Protein AF-A0A951Q5E8-F1 (afdb_monomer_lite)

Radius of gyration: 23.89 Å; chains: 1; bounding box: 73×40×44 Å

Sequence (74 aa):
MLNQNQLRRLEASSRWLREIQDSAQFKQLEYYPDVTLGDAMQAVGELLQEHDYCNDKPFLRNATRSQKLSDSGV

Organism: NCBI:txid287848

Foldseek 3Di:
DDDPVRLVVLVVVLVVLVVLVPDPVNVPPPDDDPADSVNVNVVSVVVNVVVVVVVPDPPPPDDDDPDDDDDDDD

Secondary structure (DSSP, 8-state):
---HHHHHHHHHHHHHHHHHHH-HHHHT-----SS-HHHHHHHHHHHHHHHHHHHS------------------

Structure (mmCIF, N/CA/C/O backbone):
data_AF-A0A951Q5E8-F1
#
_entry.id   AF-A0A951Q5E8-F1
#
loop_
_atom_site.group_PDB
_atom_site.id
_atom_site.type_symbol
_atom_site.label_atom_id
_atom_site.label_alt_id
_atom_site.label_comp_id
_atom_site.label_asym_id
_atom_site.label_entity_id
_atom_site.label_seq_id
_atom_site.pdbx_PDB_ins_code
_atom_site.Cartn_x
_atom_site.Cartn_y
_atom_site.Cartn_z
_atom_site.occupancy
_atom_site.B_iso_or_equiv
_atom_site.auth_seq_id
_atom_site.auth_comp_id
_atom_site.auth_asym_id
_atom_site.auth_atom_id
_atom_site.pdbx_PDB_model_num
ATOM 1 N N . MET A 1 1 ? 6.376 -0.375 -19.563 1.00 75.81 1 MET A N 1
ATOM 2 C CA . MET A 1 1 ? 7.413 0.090 -18.621 1.00 75.81 1 MET A CA 1
ATOM 3 C C . MET A 1 1 ? 6.909 1.372 -17.974 1.00 75.81 1 MET A C 1
ATOM 5 O O . MET A 1 1 ? 6.506 2.273 -18.705 1.00 75.81 1 MET A O 1
ATOM 9 N N . LEU A 1 2 ? 6.816 1.414 -16.645 1.00 82.19 2 LEU A N 1
ATOM 10 C CA . LEU A 1 2 ? 6.375 2.607 -15.912 1.00 82.19 2 LEU A CA 1
ATOM 11 C C . LEU A 1 2 ? 7.441 3.705 -16.017 1.00 82.19 2 LEU A C 1
ATOM 13 O O . LEU A 1 2 ? 8.633 3.414 -16.050 1.00 82.19 2 LEU A O 1
ATOM 17 N N . ASN A 1 3 ? 7.031 4.971 -16.069 1.00 89.88 3 ASN A N 1
ATOM 18 C CA . ASN A 1 3 ? 7.975 6.082 -15.968 1.00 89.88 3 ASN A CA 1
ATOM 19 C C . ASN A 1 3 ? 8.358 6.352 -14.500 1.00 89.88 3 ASN A C 1
ATOM 21 O O . ASN A 1 3 ? 7.656 5.949 -13.574 1.00 89.88 3 ASN A O 1
ATOM 25 N N . GLN A 1 4 ? 9.443 7.098 -14.274 1.00 88.31 4 GLN A N 1
ATOM 26 C CA . GLN A 1 4 ? 9.945 7.383 -12.921 1.00 88.31 4 GLN A CA 1
ATOM 27 C C . GLN A 1 4 ? 8.914 8.057 -12.005 1.00 88.31 4 GLN A C 1
ATOM 29 O O . GLN A 1 4 ? 8.905 7.830 -10.797 1.00 88.31 4 GLN A O 1
ATOM 34 N N . ASN A 1 5 ? 8.033 8.901 -12.547 1.00 94.12 5 ASN A N 1
ATOM 35 C CA . ASN A 1 5 ? 6.985 9.524 -11.745 1.00 94.12 5 ASN A CA 1
ATOM 36 C C . ASN A 1 5 ? 5.930 8.499 -11.306 1.00 94.12 5 ASN A C 1
ATOM 38 O O . ASN A 1 5 ? 5.497 8.509 -10.157 1.00 94.12 5 ASN A O 1
ATOM 42 N N . GLN A 1 6 ? 5.540 7.595 -12.205 1.00 93.25 6 GLN A N 1
ATOM 43 C CA . GLN A 1 6 ? 4.627 6.495 -11.90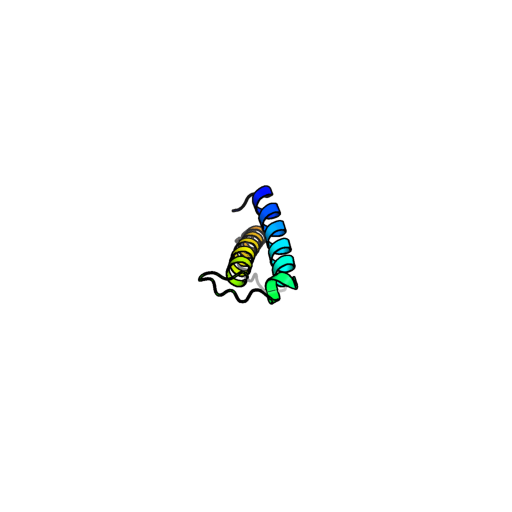0 1.00 93.25 6 GLN A CA 1
ATOM 44 C C . GLN A 1 6 ? 5.238 5.542 -10.871 1.00 93.25 6 GLN A C 1
ATOM 46 O O . GLN A 1 6 ? 4.550 5.190 -9.917 1.00 93.25 6 GLN A O 1
ATOM 51 N N . LEU A 1 7 ? 6.526 5.210 -11.002 1.00 93.56 7 LEU A N 1
ATOM 52 C CA . LEU A 1 7 ? 7.233 4.360 -10.045 1.00 93.56 7 LEU A CA 1
ATOM 53 C C . LEU A 1 7 ? 7.259 4.983 -8.643 1.00 93.56 7 LEU A C 1
ATOM 55 O O . LEU A 1 7 ? 6.825 4.349 -7.688 1.00 93.56 7 LEU A O 1
ATOM 59 N N . ARG A 1 8 ? 7.638 6.264 -8.523 1.00 93.75 8 ARG A N 1
ATOM 60 C CA . ARG A 1 8 ? 7.628 6.976 -7.230 1.00 93.75 8 ARG A CA 1
ATOM 61 C C . ARG A 1 8 ? 6.248 6.995 -6.577 1.00 93.75 8 ARG A C 1
ATOM 63 O O . ARG A 1 8 ? 6.127 6.852 -5.364 1.00 93.75 8 ARG A O 1
ATOM 70 N N . ARG A 1 9 ? 5.189 7.174 -7.373 1.00 95.69 9 ARG A N 1
ATOM 71 C CA . ARG A 1 9 ? 3.807 7.123 -6.869 1.00 95.69 9 ARG A CA 1
ATOM 72 C C . ARG A 1 9 ? 3.427 5.722 -6.400 1.00 95.69 9 ARG A C 1
ATOM 74 O O . ARG A 1 9 ? 2.717 5.597 -5.406 1.00 95.69 9 ARG A O 1
ATOM 81 N N . LEU A 1 10 ? 3.894 4.691 -7.094 1.00 95.06 10 LEU A N 1
ATOM 82 C CA . LEU A 1 10 ? 3.636 3.298 -6.753 1.00 95.06 10 LEU A CA 1
ATOM 83 C C . LEU A 1 10 ? 4.367 2.890 -5.463 1.00 95.06 10 LEU A C 1
ATOM 85 O O . LEU A 1 10 ? 3.758 2.297 -4.577 1.00 95.06 10 LEU A O 1
ATOM 89 N N . GLU A 1 11 ? 5.620 3.312 -5.293 1.00 93.75 11 GLU A N 1
ATOM 90 C CA . GLU A 1 11 ? 6.381 3.152 -4.047 1.00 93.75 11 GLU A CA 1
ATOM 91 C C . GLU A 1 11 ? 5.712 3.872 -2.868 1.00 93.75 11 GLU A C 1
ATOM 93 O O . GLU A 1 11 ? 5.566 3.295 -1.789 1.00 93.75 11 GLU A O 1
ATOM 98 N N . ALA A 1 12 ? 5.265 5.118 -3.071 1.00 96.19 12 ALA A N 1
ATOM 99 C CA . ALA A 1 12 ? 4.526 5.866 -2.055 1.00 96.19 12 ALA A CA 1
ATOM 100 C C . ALA A 1 12 ? 3.212 5.164 -1.681 1.00 96.19 12 ALA A C 1
ATOM 102 O O . ALA A 1 12 ? 2.902 5.029 -0.499 1.00 96.19 12 ALA A O 1
ATOM 103 N N . SER A 1 13 ? 2.487 4.644 -2.676 1.00 95.50 13 SER A N 1
ATOM 104 C CA . SER A 1 13 ? 1.257 3.876 -2.455 1.00 95.50 13 SER A CA 1
ATOM 105 C C . SER A 1 13 ? 1.535 2.607 -1.648 1.00 95.50 13 SER A C 1
ATOM 107 O O . SER A 1 13 ? 0.829 2.332 -0.687 1.00 95.50 13 SER A O 1
ATOM 109 N N . SER A 1 14 ? 2.606 1.875 -1.970 1.00 94.62 14 SER A N 1
ATOM 110 C CA . SER A 1 14 ? 3.025 0.681 -1.223 1.00 94.62 14 SER A CA 1
ATOM 111 C C . SER A 1 14 ? 3.289 0.984 0.257 1.00 94.62 14 SER A C 1
ATOM 113 O O . SER A 1 14 ? 2.864 0.226 1.129 1.00 94.62 14 SER A O 1
ATOM 115 N N . ARG A 1 15 ? 3.937 2.119 0.560 1.00 95.69 15 ARG A N 1
ATOM 116 C CA . ARG A 1 15 ? 4.175 2.560 1.946 1.00 95.69 15 ARG A CA 1
ATOM 117 C C . ARG A 1 15 ? 2.871 2.883 2.671 1.00 95.69 15 ARG A C 1
ATOM 119 O O . ARG A 1 15 ? 2.640 2.344 3.748 1.00 95.69 15 ARG A O 1
ATOM 126 N N . TRP A 1 16 ? 1.997 3.680 2.058 1.00 97.31 16 TRP A N 1
ATOM 127 C CA . TRP A 1 16 ? 0.711 4.042 2.662 1.00 97.31 16 TRP A CA 1
ATOM 128 C C . TRP A 1 16 ? -0.192 2.834 2.906 1.00 97.31 16 TRP A C 1
ATOM 130 O O . TRP A 1 16 ? -0.839 2.760 3.944 1.00 97.31 16 TRP A O 1
ATOM 140 N N . LEU A 1 17 ? -0.218 1.859 1.993 1.00 95.75 17 LEU A N 1
ATOM 141 C CA . LEU A 1 17 ? -1.010 0.641 2.182 1.00 95.75 17 LEU A CA 1
ATOM 142 C C . LEU A 1 17 ? -0.556 -0.149 3.419 1.00 95.75 17 LEU A C 1
ATOM 144 O O . LEU A 1 17 ? -1.400 -0.632 4.170 1.00 95.75 17 LEU A O 1
ATOM 148 N N . ARG A 1 18 ? 0.758 -0.226 3.673 1.00 94.00 18 ARG A N 1
ATOM 149 C CA . ARG A 1 18 ? 1.304 -0.862 4.886 1.00 94.00 18 ARG A CA 1
ATOM 150 C C . ARG A 1 18 ? 0.937 -0.084 6.148 1.00 94.00 18 ARG A C 1
ATOM 152 O O . ARG A 1 18 ? 0.487 -0.679 7.117 1.00 94.00 18 ARG A O 1
ATOM 159 N N . GLU A 1 19 ? 1.051 1.243 6.115 1.00 96.00 19 GLU A N 1
ATOM 160 C CA . GLU A 1 19 ? 0.648 2.100 7.239 1.00 96.00 19 GLU A CA 1
ATOM 161 C C . GLU A 1 19 ? -0.840 1.927 7.586 1.00 96.00 19 GLU A C 1
ATOM 163 O O . GLU A 1 19 ? -1.200 1.826 8.760 1.00 96.00 19 GLU A O 1
ATOM 168 N N . ILE A 1 20 ? -1.707 1.837 6.571 1.00 94.06 20 ILE A N 1
ATOM 169 C CA . ILE A 1 20 ? -3.140 1.580 6.761 1.00 94.06 20 ILE A CA 1
ATOM 170 C C . ILE A 1 20 ? -3.355 0.185 7.352 1.00 94.06 20 ILE A C 1
ATOM 172 O O . ILE A 1 20 ? -4.093 0.065 8.329 1.00 94.06 20 ILE A O 1
ATOM 176 N N . GLN A 1 21 ? -2.700 -0.847 6.811 1.00 92.12 21 GLN A N 1
ATOM 177 C CA . GLN A 1 21 ? -2.807 -2.224 7.306 1.00 92.12 21 GLN A CA 1
ATOM 178 C C . GLN A 1 21 ? -2.414 -2.332 8.788 1.00 92.12 21 GLN A C 1
ATOM 180 O O . GLN A 1 21 ? -3.067 -3.040 9.561 1.00 92.12 21 GLN A O 1
ATOM 185 N N . ASP A 1 22 ? -1.368 -1.614 9.194 1.00 92.00 22 ASP A N 1
ATOM 186 C CA . ASP A 1 22 ? -0.869 -1.636 10.565 1.00 92.00 22 ASP A CA 1
ATOM 187 C C . ASP A 1 22 ? -1.715 -0.801 11.535 1.00 92.00 22 ASP A C 1
ATOM 189 O O . ASP A 1 22 ? -1.657 -1.039 12.752 1.00 92.00 22 ASP A O 1
ATOM 193 N N . SER A 1 23 ? -2.537 0.119 11.019 1.00 94.50 23 SER A N 1
ATOM 194 C CA . SER A 1 23 ? -3.360 1.021 11.823 1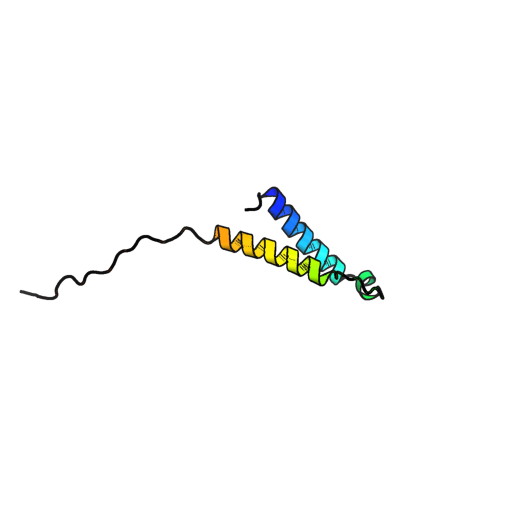.00 94.50 23 SER A CA 1
ATOM 195 C C . SER A 1 23 ? -4.389 0.278 12.686 1.00 94.50 23 SER A C 1
ATOM 197 O O . SER A 1 23 ? -5.033 -0.691 12.272 1.00 94.50 23 SER A O 1
ATOM 199 N N . ALA A 1 24 ? -4.572 0.757 13.918 1.00 92.38 24 ALA A N 1
ATOM 200 C CA . ALA A 1 24 ? -5.546 0.187 14.847 1.00 92.38 24 ALA A CA 1
ATOM 201 C C . ALA A 1 24 ? -6.985 0.346 14.332 1.00 92.38 24 ALA A C 1
ATOM 203 O O . ALA A 1 24 ? -7.808 -0.545 14.517 1.00 92.38 24 ALA A O 1
ATOM 204 N N . GLN A 1 25 ? -7.264 1.457 13.647 1.00 92.31 25 GLN A N 1
ATOM 205 C CA . GLN A 1 25 ? -8.562 1.755 13.052 1.00 92.31 25 GLN A CA 1
ATOM 206 C C . GLN A 1 25 ? -8.915 0.735 11.971 1.00 92.31 25 GLN A C 1
ATOM 208 O O . GLN A 1 25 ? -10.040 0.246 11.945 1.00 92.31 25 GLN A O 1
ATOM 213 N N . PHE A 1 26 ? -7.954 0.371 11.116 1.00 89.94 26 PHE A N 1
ATOM 214 C CA . PHE A 1 26 ? -8.197 -0.619 10.072 1.00 89.94 26 PHE A CA 1
ATOM 215 C C . PHE A 1 26 ? -8.433 -2.019 10.649 1.00 89.94 26 PHE A C 1
ATOM 217 O O . PHE A 1 26 ? -9.325 -2.725 10.198 1.00 89.94 26 PHE A O 1
ATOM 224 N N . LYS A 1 27 ? -7.707 -2.401 11.707 1.00 87.12 27 LYS A N 1
ATOM 225 C CA . LYS A 1 27 ? -7.887 -3.697 12.394 1.00 87.12 27 LYS A CA 1
ATOM 226 C C . LYS A 1 27 ? -9.241 -3.849 13.092 1.00 87.12 27 LYS A C 1
ATOM 228 O O . LYS A 1 27 ? -9.662 -4.970 13.354 1.00 87.12 27 LYS A O 1
ATOM 233 N N . GLN A 1 28 ? -9.892 -2.737 13.422 1.00 91.31 28 GLN A N 1
ATOM 234 C CA . GLN A 1 28 ? -11.212 -2.705 14.055 1.00 91.31 28 GLN A CA 1
ATOM 235 C C . GLN A 1 28 ? -12.359 -2.628 13.040 1.00 91.31 28 GLN A C 1
ATOM 237 O O . GLN A 1 28 ? -13.518 -2.716 13.439 1.00 91.31 28 GLN A O 1
ATOM 242 N N . LEU A 1 29 ? -12.064 -2.449 11.746 1.00 87.12 29 LEU A N 1
ATOM 243 C CA . LEU A 1 29 ? -13.087 -2.477 10.708 1.00 87.12 29 LEU A CA 1
ATOM 244 C C . LEU A 1 29 ? -13.614 -3.902 10.562 1.00 87.12 29 LEU A C 1
ATOM 246 O O . LEU A 1 29 ? -12.961 -4.774 9.995 1.00 87.12 29 LEU A O 1
ATOM 250 N N . GLU A 1 30 ? -14.839 -4.117 11.021 1.00 82.31 30 GLU A N 1
ATOM 251 C CA . GLU A 1 30 ? -15.613 -5.312 10.705 1.00 82.31 30 GLU A CA 1
ATOM 252 C C . GLU A 1 30 ? -16.228 -5.128 9.307 1.00 82.31 30 GLU A C 1
ATOM 254 O O . GLU A 1 30 ? -17.402 -4.804 9.135 1.00 82.31 30 GLU A O 1
ATOM 259 N N . TYR A 1 31 ? -15.368 -5.203 8.288 1.00 79.00 31 TYR A N 1
ATOM 260 C CA . TYR A 1 31 ? -15.695 -4.905 6.896 1.00 79.00 31 TYR A CA 1
ATOM 261 C C . TYR A 1 31 ? -15.205 -6.027 5.978 1.00 79.00 31 TYR A C 1
ATOM 263 O O . TYR A 1 31 ? -14.035 -6.403 6.015 1.00 79.00 31 TYR A O 1
ATOM 271 N N . TYR A 1 32 ? -16.104 -6.537 5.133 1.00 80.81 32 TYR A N 1
ATOM 272 C CA . TYR A 1 32 ? -15.857 -7.659 4.220 1.00 80.81 32 TYR A CA 1
ATOM 273 C C . TYR A 1 32 ? -16.106 -7.232 2.767 1.00 80.81 32 TYR A C 1
ATOM 275 O O . TYR A 1 32 ? -17.171 -7.516 2.218 1.00 80.81 32 TYR A O 1
ATOM 283 N N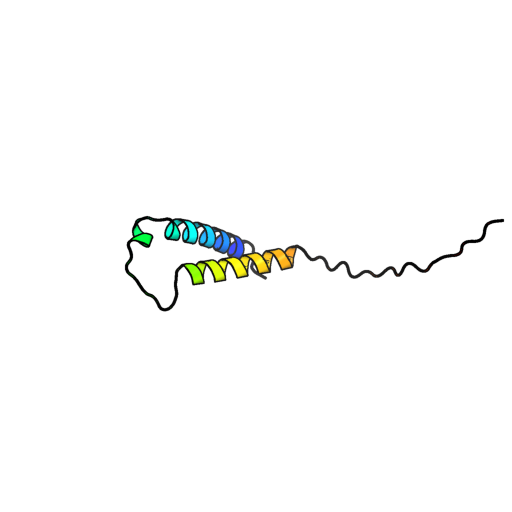 . PRO A 1 33 ? -15.174 -6.486 2.154 1.00 85.62 33 PRO A N 1
ATOM 284 C CA . PRO A 1 33 ? -15.290 -6.093 0.757 1.00 85.62 33 PRO A CA 1
ATOM 285 C C . PRO A 1 33 ? -15.001 -7.262 -0.189 1.00 85.62 33 PRO A C 1
ATOM 287 O O . PRO A 1 33 ? -14.247 -8.170 0.154 1.00 85.62 33 PRO A O 1
ATOM 290 N N . ASP A 1 34 ? -15.494 -7.163 -1.425 1.00 90.12 34 ASP A N 1
ATOM 291 C CA . ASP A 1 34 ? -15.114 -8.071 -2.520 1.00 90.12 34 ASP A CA 1
ATOM 292 C C . ASP A 1 34 ? -13.620 -7.966 -2.887 1.00 90.12 34 ASP A C 1
ATOM 294 O O . ASP A 1 34 ? -13.045 -8.897 -3.443 1.00 90.12 34 ASP A O 1
ATOM 298 N N . VAL A 1 35 ? -12.994 -6.821 -2.586 1.00 88.50 35 VAL A N 1
ATOM 299 C CA . VAL A 1 35 ? -11.564 -6.556 -2.792 1.00 88.50 35 VAL A CA 1
ATOM 300 C C . VAL A 1 35 ? -10.965 -6.029 -1.497 1.00 88.50 35 VAL A C 1
ATOM 302 O O . VAL A 1 35 ? -11.395 -5.002 -0.965 1.00 88.50 35 VAL A O 1
ATOM 305 N N . THR A 1 36 ? -9.952 -6.720 -0.993 1.00 91.31 36 THR A N 1
ATOM 306 C CA . THR A 1 36 ? -9.299 -6.410 0.276 1.00 91.31 36 THR A CA 1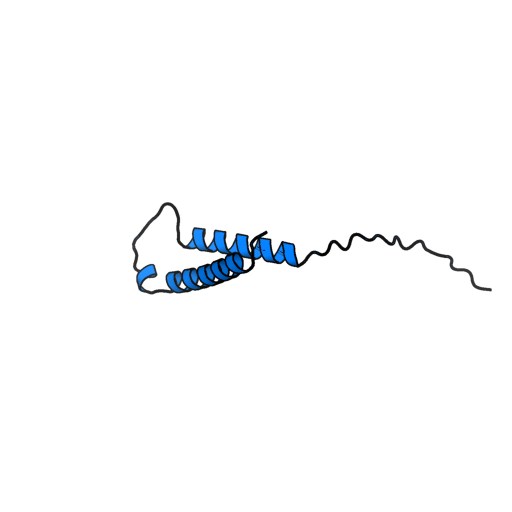
ATOM 307 C C . THR A 1 36 ? -8.122 -5.453 0.097 1.00 91.31 36 THR A C 1
ATOM 309 O O . THR A 1 36 ? -7.565 -5.277 -0.989 1.00 91.31 36 THR A O 1
ATOM 312 N N . LEU A 1 37 ? -7.677 -4.856 1.207 1.00 91.75 37 LEU A N 1
ATOM 313 C CA . LEU A 1 37 ? -6.417 -4.110 1.238 1.00 91.75 37 LEU A CA 1
ATOM 314 C C . LEU A 1 37 ? -5.222 -5.000 0.844 1.00 91.75 37 LEU A C 1
ATOM 316 O O . LEU A 1 37 ? -4.280 -4.513 0.224 1.00 91.75 37 LEU A O 1
ATOM 320 N N . GLY A 1 38 ? -5.282 -6.300 1.157 1.00 91.88 38 GLY A N 1
ATOM 321 C CA . GLY A 1 38 ? -4.266 -7.279 0.769 1.00 91.88 38 GLY A CA 1
ATOM 322 C C . GLY A 1 38 ? -4.149 -7.434 -0.747 1.00 91.88 38 GLY A C 1
ATOM 323 O O . GLY A 1 38 ? -3.036 -7.428 -1.268 1.00 91.88 38 GLY A O 1
ATOM 324 N N . ASP A 1 39 ? -5.277 -7.459 -1.458 1.00 94.50 39 ASP A N 1
ATOM 325 C CA . ASP A 1 39 ? -5.296 -7.544 -2.925 1.00 94.50 39 ASP A CA 1
ATOM 326 C C . ASP A 1 39 ? -4.649 -6.305 -3.560 1.00 94.50 39 ASP A C 1
ATOM 328 O O . ASP A 1 39 ? -3.835 -6.408 -4.480 1.00 94.50 39 ASP A O 1
ATOM 332 N N . ALA A 1 40 ? -4.939 -5.117 -3.018 1.00 94.00 40 ALA A N 1
ATOM 333 C CA . ALA A 1 40 ? -4.306 -3.876 -3.463 1.00 94.00 40 ALA A CA 1
ATOM 334 C C . ALA A 1 40 ? -2.788 -3.877 -3.204 1.00 94.00 40 ALA A C 1
ATOM 336 O O . ALA A 1 40 ? -2.011 -3.446 -4.059 1.00 94.00 40 ALA A O 1
ATOM 337 N N . MET A 1 41 ? -2.351 -4.378 -2.044 1.00 93.50 41 MET A N 1
ATOM 338 C CA . MET A 1 41 ? -0.928 -4.519 -1.717 1.00 93.50 41 MET A CA 1
ATOM 339 C C . MET A 1 41 ? -0.214 -5.486 -2.661 1.00 93.50 41 MET A C 1
ATOM 341 O O . MET A 1 41 ? 0.895 -5.182 -3.107 1.00 93.50 41 MET A O 1
ATOM 345 N N . GLN A 1 42 ? -0.844 -6.617 -2.984 1.00 93.75 42 GLN A N 1
ATOM 346 C CA . GLN A 1 42 ? -0.299 -7.598 -3.917 1.00 93.75 42 GLN A CA 1
ATOM 347 C C . GLN A 1 42 ? -0.135 -6.993 -5.315 1.00 93.75 42 GLN A C 1
ATOM 349 O O . GLN A 1 42 ? 0.968 -7.022 -5.856 1.00 93.75 42 GLN A O 1
ATOM 354 N N . ALA A 1 43 ? -1.180 -6.357 -5.855 1.00 94.88 43 ALA A N 1
ATOM 355 C CA . ALA A 1 43 ? -1.133 -5.745 -7.183 1.00 94.88 43 ALA A CA 1
ATOM 356 C C . ALA A 1 43 ? -0.032 -4.674 -7.299 1.00 94.88 43 ALA A C 1
ATOM 358 O O . ALA A 1 43 ? 0.693 -4.607 -8.292 1.00 94.88 43 ALA A O 1
ATOM 359 N N . VAL A 1 44 ? 0.135 -3.841 -6.265 1.00 93.44 44 VAL A N 1
ATOM 360 C CA . VAL A 1 44 ? 1.216 -2.844 -6.217 1.00 93.44 44 VAL A CA 1
ATOM 361 C C . VAL A 1 44 ? 2.593 -3.513 -6.153 1.00 93.44 44 VAL A C 1
ATOM 363 O O . VAL A 1 44 ? 3.524 -3.046 -6.809 1.00 93.44 44 VAL A O 1
ATOM 366 N N . GLY A 1 45 ? 2.732 -4.595 -5.383 1.00 91.25 45 GLY A N 1
ATOM 367 C CA . GLY A 1 45 ? 3.972 -5.365 -5.280 1.00 91.25 45 GLY A CA 1
ATOM 368 C C . GLY A 1 45 ? 4.389 -6.004 -6.605 1.00 91.25 45 GLY A C 1
ATOM 369 O O . GLY A 1 45 ? 5.547 -5.876 -6.997 1.00 91.25 45 GLY A O 1
ATOM 370 N N . GLU A 1 46 ? 3.445 -6.617 -7.319 1.00 92.88 46 GLU A N 1
ATOM 371 C CA . GLU A 1 46 ? 3.679 -7.228 -8.633 1.00 92.88 46 GLU A CA 1
ATOM 372 C C . GLU A 1 46 ? 4.154 -6.185 -9.652 1.00 92.88 46 GLU A C 1
ATOM 374 O O . GLU A 1 46 ? 5.180 -6.375 -10.303 1.00 92.88 46 GLU A O 1
ATOM 379 N N . LEU A 1 47 ? 3.492 -5.025 -9.711 1.00 91.19 47 LEU A N 1
ATOM 380 C CA . LEU A 1 47 ? 3.880 -3.934 -10.611 1.00 91.19 47 LEU A CA 1
ATOM 381 C C . LEU A 1 47 ? 5.282 -3.371 -10.318 1.00 91.19 47 LEU A C 1
ATOM 383 O O . LEU A 1 47 ? 5.987 -2.962 -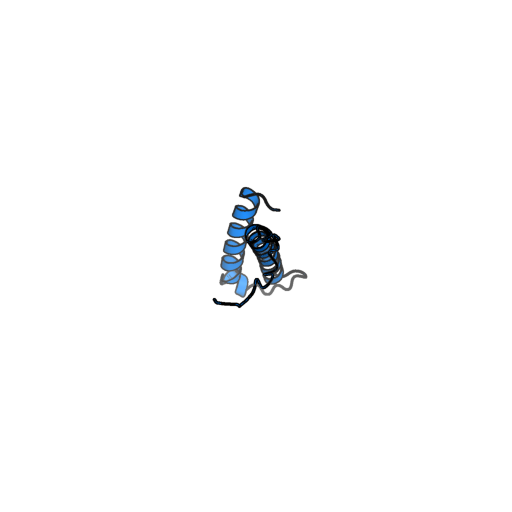11.245 1.00 91.19 47 LEU A O 1
ATOM 387 N N . LEU A 1 48 ? 5.695 -3.331 -9.046 1.00 89.25 48 LEU A N 1
ATOM 388 C CA . LEU A 1 48 ? 7.054 -2.931 -8.660 1.00 89.25 48 LEU A CA 1
ATOM 389 C C . LEU A 1 48 ? 8.080 -4.007 -9.047 1.00 89.25 48 LEU A C 1
ATOM 391 O O . LEU A 1 48 ? 9.110 -3.688 -9.638 1.00 89.25 48 LEU A O 1
ATOM 395 N N . GLN A 1 49 ? 7.776 -5.279 -8.789 1.00 86.75 49 GLN A N 1
ATOM 396 C CA . GLN A 1 49 ? 8.662 -6.403 -9.096 1.00 86.75 49 GLN A CA 1
ATOM 397 C C . GLN A 1 49 ? 8.885 -6.581 -10.607 1.00 86.75 49 GLN A C 1
ATOM 399 O O . GLN A 1 49 ? 10.011 -6.828 -11.046 1.00 86.75 49 GLN A O 1
ATOM 404 N N . GLU A 1 50 ? 7.834 -6.436 -11.416 1.00 77.88 50 GLU A N 1
ATOM 405 C CA . GLU A 1 50 ? 7.932 -6.471 -12.879 1.00 77.88 50 GLU A CA 1
ATOM 406 C C . GLU A 1 50 ? 8.843 -5.361 -13.417 1.00 77.88 50 GLU A C 1
ATOM 408 O O . GLU A 1 50 ? 9.592 -5.570 -14.375 1.00 77.88 50 GLU A O 1
ATOM 413 N N . HIS A 1 51 ? 8.811 -4.183 -12.790 1.00 73.38 51 HIS A N 1
ATOM 414 C CA . HIS A 1 51 ? 9.663 -3.066 -13.174 1.00 73.38 51 HIS A CA 1
ATOM 415 C C . HIS A 1 51 ? 11.145 -3.328 -12.856 1.00 73.38 51 HIS A C 1
ATOM 417 O O . HIS A 1 51 ? 11.999 -3.068 -13.708 1.00 73.38 51 HIS A O 1
ATOM 423 N N . ASP A 1 52 ? 11.455 -3.884 -11.683 1.00 70.81 52 ASP A N 1
ATOM 424 C CA . ASP A 1 52 ? 12.831 -4.229 -11.298 1.00 70.81 52 ASP A CA 1
ATOM 425 C C . ASP A 1 52 ? 13.414 -5.319 -12.212 1.00 70.81 52 ASP A C 1
ATOM 427 O O . ASP A 1 52 ? 14.513 -5.171 -12.749 1.00 70.81 52 ASP A O 1
ATOM 431 N N . TYR A 1 53 ? 12.628 -6.356 -12.527 1.00 62.66 53 TYR A N 1
ATOM 432 C CA . TYR A 1 53 ? 13.051 -7.422 -13.443 1.00 62.66 53 TYR A CA 1
ATOM 433 C C . TYR A 1 53 ? 13.332 -6.925 -14.874 1.00 62.66 53 TYR A C 1
ATOM 435 O O . TYR A 1 53 ? 14.174 -7.488 -15.581 1.00 62.66 53 TYR A O 1
ATOM 443 N N . CYS A 1 54 ? 12.637 -5.872 -15.319 1.00 59.56 54 CYS A N 1
ATOM 444 C CA . CYS A 1 54 ? 12.911 -5.216 -16.598 1.00 59.56 54 CYS A CA 1
ATOM 445 C C . CYS A 1 54 ? 14.198 -4.376 -16.583 1.00 59.56 54 CYS A C 1
ATOM 447 O O . CYS A 1 54 ? 14.847 -4.280 -17.625 1.00 59.56 54 CYS A O 1
ATOM 449 N N . ASN A 1 55 ? 14.577 -3.785 -15.447 1.00 59.97 55 ASN A N 1
ATOM 450 C CA . ASN A 1 55 ? 15.808 -2.995 -15.331 1.00 59.97 55 ASN A CA 1
ATOM 451 C C . ASN A 1 55 ? 17.067 -3.864 -15.176 1.00 59.97 55 ASN A C 1
ATOM 453 O O . ASN A 1 55 ? 18.132 -3.468 -15.650 1.00 59.97 55 ASN A O 1
ATOM 457 N N . ASP A 1 56 ? 16.945 -5.066 -14.608 1.00 57.03 56 ASP A N 1
ATOM 458 C CA . ASP A 1 56 ? 18.081 -5.962 -14.340 1.00 57.03 56 ASP A CA 1
ATOM 459 C C . ASP A 1 56 ? 18.523 -6.827 -15.538 1.00 57.03 56 ASP A C 1
ATOM 461 O O . ASP A 1 56 ? 19.421 -7.666 -15.418 1.00 57.03 56 ASP A O 1
ATOM 465 N N . LYS A 1 57 ? 17.943 -6.633 -16.731 1.00 47.53 57 LYS A N 1
ATOM 466 C CA . LYS A 1 57 ? 18.352 -7.358 -17.945 1.00 47.53 57 LYS A CA 1
ATOM 467 C C . LYS A 1 57 ? 18.826 -6.435 -19.069 1.00 47.53 57 LYS A C 1
ATOM 469 O O . LYS A 1 57 ? 18.065 -6.176 -20.004 1.00 47.53 57 LYS A O 1
ATOM 474 N N . PRO A 1 58 ? 20.126 -6.101 -19.146 1.00 48.16 58 PRO A N 1
ATOM 475 C CA . PRO A 1 58 ? 20.769 -6.133 -20.444 1.00 48.16 58 PRO A CA 1
ATOM 476 C C . PRO A 1 58 ? 20.858 -7.609 -20.846 1.00 48.16 58 PRO A C 1
ATOM 478 O O . PRO A 1 58 ? 21.487 -8.423 -20.171 1.00 48.16 58 PRO A O 1
ATOM 481 N N . PHE A 1 59 ? 20.187 -7.978 -21.934 1.00 49.59 59 PHE A N 1
ATOM 482 C CA . PHE A 1 59 ? 20.398 -9.249 -22.618 1.00 49.59 59 PHE A CA 1
ATOM 483 C C . PHE A 1 59 ? 21.908 -9.466 -22.847 1.00 49.59 59 PHE A C 1
ATOM 485 O O . PHE A 1 59 ? 22.465 -9.013 -23.845 1.00 49.59 59 PHE A O 1
ATOM 492 N N . LEU A 1 60 ? 22.581 -10.202 -21.960 1.00 51.91 60 LEU A N 1
ATOM 493 C CA . LEU A 1 60 ? 23.835 -10.874 -22.283 1.00 51.91 60 LEU A CA 1
ATOM 494 C C . LEU A 1 60 ? 23.483 -12.026 -23.219 1.00 51.91 60 LEU A C 1
ATOM 496 O O . LEU A 1 60 ? 23.312 -13.175 -22.816 1.00 51.91 60 LEU A O 1
ATOM 500 N N . ARG A 1 61 ? 23.310 -11.686 -24.495 1.00 47.00 61 ARG A N 1
ATOM 501 C CA . ARG A 1 61 ? 23.113 -12.644 -25.577 1.00 47.00 61 ARG A CA 1
ATOM 502 C C . ARG A 1 61 ? 24.206 -12.490 -26.621 1.00 47.00 61 ARG A C 1
ATOM 504 O O . ARG A 1 61 ? 23.919 -12.407 -27.806 1.00 47.00 61 ARG A O 1
ATOM 511 N N . ASN A 1 62 ? 25.459 -12.520 -26.176 1.00 43.19 62 ASN A N 1
ATOM 512 C CA . ASN A 1 62 ? 26.593 -12.676 -27.076 1.00 43.19 62 ASN A CA 1
ATOM 513 C C . ASN A 1 62 ? 27.284 -13.989 -26.729 1.00 43.19 62 ASN A C 1
ATOM 515 O O . ASN A 1 62 ? 27.976 -14.123 -25.723 1.00 43.19 62 ASN A O 1
ATOM 519 N N . ALA A 1 63 ? 27.004 -14.973 -27.573 1.00 51.91 63 ALA A N 1
ATOM 520 C CA . ALA A 1 63 ? 27.637 -16.268 -27.602 1.00 51.91 63 ALA A CA 1
ATOM 521 C C . ALA A 1 63 ? 29.146 -16.138 -27.845 1.00 51.91 63 ALA A C 1
ATOM 523 O O . ALA A 1 63 ? 29.554 -15.585 -28.863 1.00 51.91 63 ALA A O 1
ATOM 524 N N . THR A 1 64 ? 29.951 -16.790 -27.009 1.00 47.47 64 THR A N 1
ATOM 525 C CA . THR A 1 64 ? 31.229 -17.339 -27.466 1.00 47.47 64 THR A CA 1
ATOM 526 C C . THR A 1 64 ? 31.343 -18.762 -26.951 1.00 47.47 64 THR A C 1
ATOM 528 O O . THR A 1 64 ? 31.761 -19.044 -25.833 1.00 47.47 64 THR A O 1
ATOM 531 N N . ARG A 1 65 ? 30.886 -19.670 -27.811 1.00 45.06 65 ARG A N 1
ATOM 532 C CA . ARG A 1 65 ? 31.224 -21.088 -27.833 1.00 45.06 65 ARG A CA 1
ATOM 533 C C . ARG A 1 65 ? 32.746 -21.211 -27.722 1.00 45.06 65 ARG A C 1
ATOM 535 O O . ARG A 1 65 ? 33.449 -20.901 -28.680 1.00 45.06 65 ARG A O 1
ATOM 542 N N . SER A 1 66 ? 33.245 -21.653 -26.571 1.00 42.91 66 SER A N 1
ATOM 543 C CA . SER A 1 66 ? 34.642 -22.052 -26.399 1.00 42.91 66 SER A CA 1
ATOM 544 C C . SER A 1 66 ? 34.930 -23.250 -27.302 1.00 42.91 66 SER A C 1
ATOM 546 O O . SER A 1 66 ? 34.678 -24.401 -26.947 1.00 42.91 66 SER A O 1
ATOM 548 N N . GLN A 1 67 ? 35.418 -22.977 -28.509 1.00 43.25 67 GLN A N 1
ATOM 549 C CA . GLN A 1 67 ? 36.062 -23.974 -29.347 1.00 43.25 67 GLN A CA 1
ATOM 550 C C . GLN A 1 67 ? 37.411 -24.288 -28.691 1.00 43.25 67 GLN A C 1
ATOM 552 O O . GLN A 1 67 ? 38.292 -23.433 -28.637 1.00 43.25 67 GLN A O 1
ATOM 557 N N . LYS A 1 68 ? 37.542 -25.504 -28.146 1.00 51.12 68 LYS A N 1
ATOM 558 C CA . LYS A 1 68 ? 38.823 -26.096 -27.744 1.00 51.12 68 LYS A CA 1
ATOM 559 C C . LYS A 1 68 ? 39.841 -25.896 -28.873 1.00 51.12 68 LYS A C 1
ATOM 561 O O . LYS A 1 68 ? 39.679 -26.489 -29.938 1.00 51.12 68 LYS A O 1
ATOM 566 N N . LEU A 1 69 ? 40.884 -25.111 -28.627 1.00 49.97 69 LEU A N 1
ATOM 567 C CA . LEU A 1 69 ? 42.108 -25.124 -29.420 1.00 49.97 69 LEU A CA 1
ATOM 568 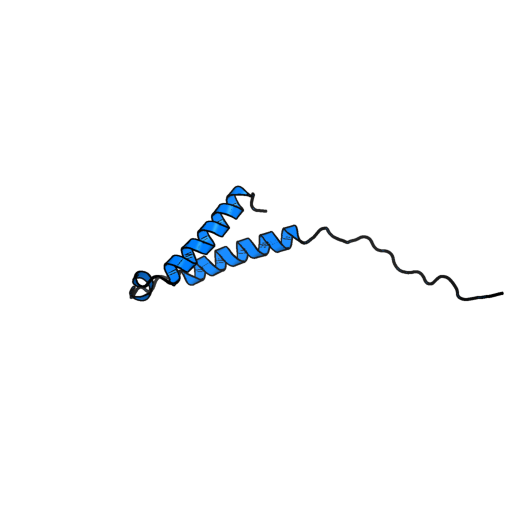C C . LEU A 1 69 ? 43.159 -25.911 -28.636 1.00 49.97 69 LEU A C 1
ATOM 570 O O . LEU A 1 69 ? 43.683 -25.445 -27.631 1.00 49.97 69 LEU A O 1
ATOM 574 N N . SER A 1 70 ? 43.330 -27.151 -29.098 1.00 50.09 70 SER A N 1
ATOM 575 C CA . SER A 1 70 ? 44.598 -27.874 -29.243 1.00 50.09 70 SER A CA 1
ATOM 576 C C . SER A 1 70 ? 45.636 -27.749 -28.127 1.00 50.09 70 SER A C 1
ATOM 578 O O . SER A 1 70 ? 46.460 -26.841 -28.097 1.00 50.09 70 SER A O 1
ATOM 580 N N . ASP A 1 71 ? 45.632 -28.792 -27.307 1.00 47.75 71 ASP A N 1
ATOM 581 C CA . ASP A 1 71 ? 46.815 -29.449 -26.765 1.00 47.75 71 ASP A CA 1
ATOM 582 C C . ASP A 1 71 ? 47.739 -29.899 -27.919 1.00 47.75 71 ASP A C 1
ATOM 584 O O . ASP A 1 71 ? 47.268 -30.588 -28.825 1.00 47.75 71 ASP A O 1
ATOM 588 N N . SER A 1 72 ? 49.003 -29.465 -27.930 1.00 51.03 72 SER A N 1
ATOM 589 C CA . SER A 1 72 ? 50.177 -30.262 -28.334 1.00 51.03 72 SER A CA 1
ATOM 590 C C . SER A 1 72 ? 51.433 -29.394 -28.217 1.00 51.03 72 SER A C 1
ATOM 592 O O . SER A 1 72 ? 51.647 -28.463 -28.995 1.00 51.03 72 SER A O 1
ATOM 594 N N . GLY A 1 73 ? 52.231 -29.684 -27.191 1.00 51.16 73 GLY A N 1
ATOM 595 C CA . GLY A 1 73 ? 53.574 -29.147 -27.030 1.00 51.16 73 GLY A CA 1
ATOM 596 C C . GLY A 1 73 ? 54.558 -29.747 -28.033 1.00 51.16 73 GLY A C 1
ATOM 597 O O . GLY A 1 73 ? 54.410 -30.892 -28.465 1.00 51.16 73 GLY A O 1
ATOM 598 N N . VAL A 1 74 ? 55.578 -28.954 -28.349 1.00 50.31 74 VAL A N 1
ATOM 599 C CA . VAL A 1 74 ? 56.876 -29.403 -28.862 1.00 50.31 74 VAL A CA 1
ATOM 600 C C . VAL A 1 74 ? 57.933 -28.842 -27.929 1.00 50.31 74 VAL A C 1
ATOM 602 O O . VAL A 1 74 ? 57.809 -27.642 -27.590 1.00 50.31 74 VAL A O 1
#

pLDDT: mean 78.39, std 19.13, range [42.91, 97.31]